Protein AF-A0A7S2PPX4-F1 (afdb_monomer_lite)

Radius of gyration: 19.23 Å; chains: 1; bounding box: 50×45×48 Å

Foldseek 3Di:
DVCVVVCCLAAADDDPPDPDRDHDVPGYHDPDPVSCVVPVVSCVVPPCPVVVVVCCVVQPLLDDDDDPVCCVPPVQVRVQVVCVSVVHHGDDPPDDDDDDDPDPDDPPCPVVPPD

Structure (mmCIF, N/CA/C/O backbone):
data_AF-A0A7S2PPX4-F1
#
_entry.id   AF-A0A7S2PPX4-F1
#
loop_
_atom_site.group_PDB
_atom_site.id
_atom_site.type_symbol
_atom_site.label_atom_id
_atom_site.label_alt_id
_atom_site.label_comp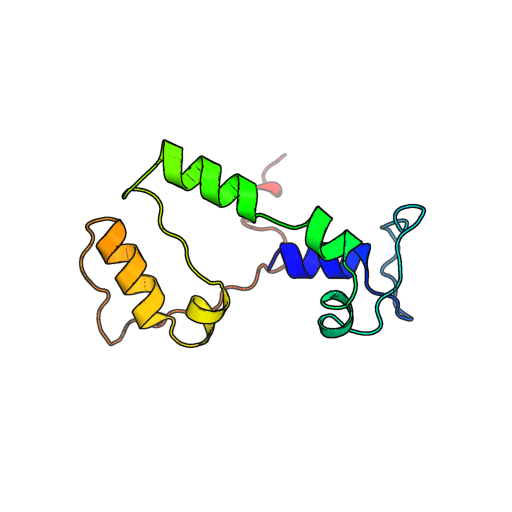_id
_atom_site.label_asym_id
_atom_site.label_entity_id
_atom_site.label_seq_id
_atom_site.pdbx_PDB_ins_code
_atom_site.Cartn_x
_atom_site.Cartn_y
_atom_site.Cartn_z
_atom_site.occupancy
_atom_site.B_iso_or_equiv
_atom_site.auth_seq_id
_atom_site.auth_comp_id
_atom_site.auth_asym_id
_atom_site.auth_atom_id
_atom_site.pdbx_PDB_model_num
ATOM 1 N N . SER A 1 1 ? 0.037 -12.037 -3.656 1.00 52.62 1 SER A N 1
ATOM 2 C CA . SER A 1 1 ? -0.647 -10.838 -4.178 1.00 52.62 1 SER A CA 1
ATOM 3 C C . SER A 1 1 ? -0.945 -11.047 -5.661 1.00 52.62 1 SER A C 1
ATOM 5 O O . SER A 1 1 ? -0.495 -12.040 -6.224 1.00 52.62 1 SER A O 1
ATOM 7 N N . ARG A 1 2 ? -1.741 -10.180 -6.309 1.00 54.22 2 ARG A N 1
ATOM 8 C CA . ARG A 1 2 ? -1.972 -10.281 -7.768 1.00 54.22 2 ARG A CA 1
ATOM 9 C C . ARG A 1 2 ? -0.686 -10.056 -8.567 1.00 54.22 2 ARG A C 1
ATOM 11 O O . ARG A 1 2 ? -0.525 -10.706 -9.589 1.00 54.22 2 ARG A O 1
ATOM 18 N N . PHE A 1 3 ? 0.218 -9.220 -8.053 1.00 58.22 3 PHE A N 1
ATOM 19 C CA . PHE A 1 3 ? 1.555 -9.030 -8.608 1.00 58.22 3 PHE A CA 1
ATOM 20 C C . PHE A 1 3 ? 2.361 -10.326 -8.573 1.00 58.22 3 PHE A C 1
ATOM 22 O O . PHE A 1 3 ? 2.767 -10.774 -9.627 1.00 58.22 3 PHE A O 1
ATOM 29 N N . GLU A 1 4 ? 2.484 -10.999 -7.420 1.00 59.25 4 GLU A N 1
ATOM 30 C CA . GLU A 1 4 ? 3.162 -12.310 -7.349 1.00 59.25 4 GLU A CA 1
ATOM 31 C C . GLU A 1 4 ? 2.565 -13.310 -8.345 1.00 59.25 4 GLU A C 1
ATOM 33 O O . GLU A 1 4 ? 3.296 -14.043 -8.995 1.00 59.25 4 GLU A O 1
ATOM 38 N N . LYS A 1 5 ? 1.235 -13.326 -8.504 1.00 61.00 5 LYS A N 1
ATOM 39 C CA . LYS A 1 5 ? 0.569 -14.229 -9.446 1.00 61.00 5 LYS A CA 1
ATOM 40 C C . LYS A 1 5 ? 0.890 -13.896 -10.908 1.00 61.00 5 LYS A C 1
ATOM 42 O O . LYS A 1 5 ? 1.252 -14.808 -11.639 1.00 61.00 5 LYS A O 1
ATOM 47 N N . ALA A 1 6 ? 0.747 -12.636 -11.320 1.00 60.38 6 ALA A N 1
ATOM 48 C CA . ALA A 1 6 ? 1.085 -12.193 -12.675 1.00 60.38 6 ALA A CA 1
ATOM 49 C C . ALA A 1 6 ? 2.579 -12.398 -12.955 1.00 60.38 6 ALA A C 1
ATOM 51 O O . ALA A 1 6 ? 2.957 -12.948 -13.977 1.00 60.38 6 ALA A O 1
ATOM 52 N N . PHE A 1 7 ? 3.417 -12.084 -11.973 1.00 63.50 7 PHE A N 1
ATOM 53 C CA . PHE A 1 7 ? 4.847 -12.317 -12.008 1.00 63.50 7 PHE A CA 1
ATOM 54 C C . PHE A 1 7 ? 5.187 -13.801 -12.214 1.00 63.50 7 PHE A C 1
ATOM 56 O O . PHE A 1 7 ? 5.957 -14.134 -13.106 1.00 63.50 7 PHE A O 1
ATOM 63 N N . PHE A 1 8 ? 4.586 -14.719 -11.449 1.00 61.69 8 PHE A N 1
ATOM 64 C CA . PHE A 1 8 ? 4.794 -16.153 -11.664 1.00 61.69 8 PHE A CA 1
ATOM 65 C C . PHE A 1 8 ? 4.269 -16.618 -13.030 1.00 61.69 8 PHE A C 1
ATOM 67 O O . PHE A 1 8 ? 4.884 -17.486 -13.643 1.00 61.69 8 PHE A O 1
ATOM 74 N N . GLN A 1 9 ? 3.171 -16.038 -13.524 1.00 61.62 9 GLN A N 1
ATOM 75 C CA . GLN A 1 9 ? 2.637 -16.338 -14.857 1.00 61.62 9 GLN A CA 1
ATOM 76 C C . GLN A 1 9 ? 3.572 -15.876 -15.985 1.00 61.62 9 GLN A C 1
ATOM 78 O O . GLN A 1 9 ? 3.697 -16.582 -16.983 1.00 61.62 9 GLN A O 1
ATOM 83 N N . ASP A 1 10 ? 4.250 -14.743 -15.811 1.00 60.78 10 ASP A N 1
ATOM 84 C CA . ASP A 1 10 ? 5.096 -14.138 -16.842 1.00 60.78 10 ASP A CA 1
ATOM 85 C C . ASP A 1 10 ? 6.572 -14.586 -16.763 1.00 60.78 10 ASP A C 1
ATOM 87 O O . ASP A 1 10 ? 7.275 -14.541 -17.776 1.00 60.78 10 ASP A O 1
ATOM 91 N N . HIS A 1 11 ? 7.050 -15.045 -15.593 1.00 60.59 11 HIS A N 1
ATOM 92 C CA . HIS A 1 11 ? 8.488 -15.220 -15.315 1.00 60.59 11 HIS A CA 1
ATOM 93 C C . HIS A 1 11 ? 8.913 -16.572 -14.709 1.00 60.59 11 HIS A C 1
ATOM 95 O O . HIS A 1 11 ? 10.118 -16.836 -14.609 1.00 60.59 11 HIS A O 1
ATOM 101 N N . GLN A 1 12 ? 7.982 -17.448 -14.301 1.00 57.88 12 GLN A N 1
ATOM 102 C CA . GLN A 1 12 ? 8.336 -18.758 -13.739 1.00 57.88 12 GLN A CA 1
ATOM 103 C C . GLN A 1 12 ? 8.513 -19.817 -14.832 1.00 57.88 12 GLN A C 1
ATOM 105 O O . GLN A 1 12 ? 7.697 -19.943 -15.741 1.00 57.88 12 GLN A O 1
ATOM 110 N N . CYS A 1 13 ? 9.561 -20.634 -14.707 1.00 56.22 13 CYS A N 1
ATOM 111 C CA . CYS A 1 13 ? 9.810 -21.765 -15.596 1.00 56.22 13 CYS A CA 1
ATOM 112 C C . CYS A 1 13 ? 9.864 -23.061 -14.772 1.00 56.22 13 CYS A C 1
ATOM 114 O O . CYS A 1 13 ? 10.693 -23.184 -13.871 1.00 56.22 13 CYS A O 1
ATOM 116 N N . GLY A 1 14 ? 8.967 -24.018 -15.052 1.00 52.31 14 GLY A N 1
ATOM 117 C CA . GLY A 1 14 ? 8.906 -25.305 -14.349 1.00 52.31 14 GLY A CA 1
ATOM 118 C C . GLY A 1 14 ? 8.051 -26.369 -15.065 1.00 52.31 14 GLY A C 1
ATOM 119 O O . GLY A 1 14 ? 7.165 -26.014 -15.845 1.00 52.31 14 GLY A O 1
ATOM 120 N N . PRO A 1 15 ? 8.305 -27.673 -14.824 1.00 43.69 15 PRO A N 1
ATOM 121 C CA . PRO A 1 15 ? 7.566 -28.777 -15.430 1.00 43.69 15 PRO A CA 1
ATOM 122 C C . PRO A 1 15 ? 6.204 -28.916 -14.741 1.00 43.69 15 PRO A C 1
ATOM 124 O O . PRO A 1 15 ? 6.063 -29.544 -13.696 1.00 43.69 15 PRO A O 1
ATOM 127 N N . GLY A 1 16 ? 5.213 -28.244 -15.306 1.00 48.94 16 GLY A N 1
ATOM 128 C CA . GLY A 1 16 ? 3.852 -28.170 -14.775 1.00 48.94 16 GLY A CA 1
ATOM 129 C C . GLY A 1 16 ? 3.092 -26.957 -15.297 1.00 48.94 16 GLY A C 1
ATOM 130 O O . GLY A 1 16 ? 2.164 -26.503 -14.633 1.00 48.94 16 GLY A O 1
ATOM 131 N N . GLU A 1 17 ? 3.515 -26.405 -16.446 1.00 50.19 17 GLU A N 1
ATOM 132 C CA . GLU A 1 17 ? 2.843 -25.296 -17.120 1.00 50.19 17 GLU A CA 1
ATOM 133 C C . GLU A 1 17 ? 1.365 -25.663 -17.281 1.00 50.19 17 GLU A C 1
ATOM 135 O O . GLU A 1 17 ? 0.996 -26.556 -18.047 1.00 50.19 17 GLU A O 1
ATOM 140 N N . ALA A 1 18 ? 0.513 -24.990 -16.505 1.00 44.69 18 ALA A N 1
ATOM 141 C CA . ALA A 1 18 ? -0.912 -25.006 -16.742 1.00 44.69 18 ALA A CA 1
ATOM 142 C C . ALA A 1 18 ? -1.121 -24.504 -18.173 1.00 44.69 18 ALA A C 1
ATOM 144 O O . ALA A 1 18 ? -0.843 -23.350 -18.498 1.00 44.69 18 ALA A O 1
ATOM 145 N N . VAL A 1 19 ? -1.558 -25.431 -19.018 1.00 43.41 19 VAL A N 1
ATOM 146 C CA . VAL A 1 19 ? -2.007 -25.241 -20.391 1.00 43.41 19 VAL A CA 1
ATOM 147 C C . VAL A 1 19 ? -2.831 -23.950 -20.476 1.00 43.41 19 VAL A C 1
ATOM 149 O O . VAL A 1 19 ? -3.944 -23.903 -19.958 1.00 43.41 19 VAL A O 1
ATOM 152 N N . GLY A 1 20 ? -2.296 -22.892 -21.095 1.00 44.62 20 GLY A N 1
ATOM 153 C CA . GLY A 1 20 ? -3.133 -21.754 -21.493 1.00 44.62 20 GLY A CA 1
ATOM 154 C C . GLY A 1 20 ? -2.494 -20.372 -21.598 1.00 44.62 20 GLY A C 1
ATOM 155 O O . GLY A 1 20 ? -3.032 -19.550 -22.332 1.00 44.62 20 GLY A O 1
ATOM 156 N N . THR A 1 21 ? -1.372 -20.074 -20.942 1.00 46.25 21 THR A N 1
ATOM 157 C CA . THR A 1 21 ? -0.729 -18.755 -21.094 1.00 46.25 21 THR A CA 1
ATOM 158 C C . THR A 1 21 ? 0.556 -18.901 -21.886 1.00 46.25 21 THR A C 1
ATOM 160 O O . THR A 1 21 ? 1.608 -19.230 -21.348 1.00 46.25 21 THR A O 1
ATOM 163 N N . SER A 1 22 ? 0.452 -18.692 -23.198 1.00 48.38 22 SER A N 1
ATOM 164 C CA . SER A 1 22 ? 1.598 -18.529 -24.087 1.00 48.38 22 SER A CA 1
ATOM 165 C C . SER A 1 22 ? 2.576 -17.526 -23.475 1.00 48.38 22 SER A C 1
ATOM 167 O O . SER A 1 22 ? 2.198 -16.370 -23.275 1.00 48.38 22 SER A O 1
ATOM 169 N N . LYS A 1 23 ? 3.808 -17.969 -23.183 1.00 52.47 23 LYS A N 1
ATOM 170 C CA . LYS A 1 23 ? 4.896 -17.092 -22.733 1.00 52.47 23 LYS A CA 1
ATOM 171 C C . LYS A 1 23 ? 4.928 -15.831 -23.602 1.00 52.47 23 LYS A C 1
ATOM 173 O O . LYS A 1 23 ? 4.900 -15.965 -24.833 1.00 52.47 23 LYS A O 1
ATOM 178 N N . PRO A 1 24 ? 5.010 -14.625 -23.016 1.00 52.62 24 PRO A N 1
ATOM 179 C CA . PRO A 1 24 ? 5.274 -13.439 -23.810 1.00 52.62 24 PRO A CA 1
ATOM 180 C C . PRO A 1 24 ? 6.569 -13.666 -24.602 1.00 52.62 24 PRO A C 1
ATOM 182 O O . PRO A 1 24 ? 7.584 -14.097 -24.047 1.00 52.62 24 PRO A O 1
ATOM 185 N N . LYS A 1 25 ? 6.528 -13.445 -25.924 1.00 48.78 25 LYS A N 1
ATOM 186 C CA . LYS A 1 25 ? 7.705 -13.593 -26.793 1.00 48.78 25 LYS A CA 1
ATOM 187 C C . LYS A 1 25 ? 8.830 -12.702 -26.246 1.00 48.78 25 LYS A C 1
ATOM 189 O O . LYS A 1 25 ? 8.674 -11.487 -26.227 1.00 48.78 25 LYS A O 1
ATOM 194 N N . GLY A 1 26 ? 9.931 -13.311 -25.794 1.00 56.66 26 GLY A N 1
ATOM 195 C CA . GLY A 1 26 ? 11.086 -12.613 -25.209 1.00 56.66 26 GLY A CA 1
ATOM 196 C C . GLY A 1 26 ? 11.188 -12.631 -23.675 1.00 56.66 26 GLY A C 1
ATOM 197 O O . GLY A 1 26 ? 12.117 -12.036 -23.138 1.00 56.66 26 GLY A O 1
ATOM 198 N N . GLY A 1 27 ? 10.282 -13.304 -22.955 1.00 57.62 27 GLY A N 1
ATOM 199 C CA . GLY A 1 27 ? 10.361 -13.413 -21.491 1.00 57.62 27 GLY A CA 1
ATOM 200 C C . GLY A 1 27 ? 11.588 -14.201 -21.007 1.00 57.62 27 GLY A C 1
ATOM 201 O O . GLY A 1 27 ? 11.832 -15.321 -21.464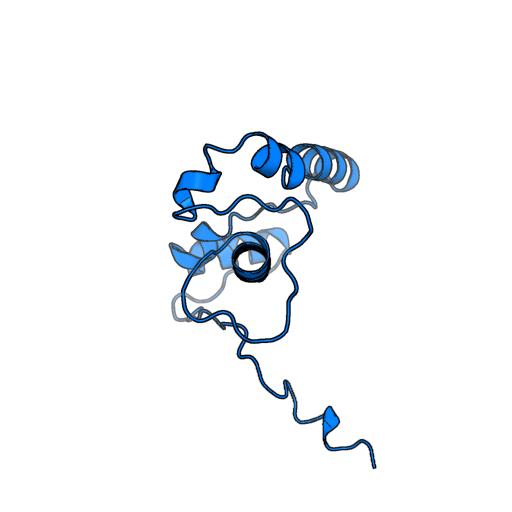 1.00 57.62 27 GLY A O 1
ATOM 202 N N . ARG A 1 28 ? 12.353 -13.630 -20.065 1.00 63.44 28 ARG A N 1
ATOM 203 C CA . ARG A 1 28 ? 13.468 -14.309 -19.387 1.00 63.44 28 ARG A CA 1
ATOM 204 C C . ARG A 1 28 ? 12.933 -15.201 -18.269 1.00 63.44 28 ARG A C 1
ATOM 206 O O . ARG A 1 28 ? 12.091 -14.787 -17.476 1.00 63.44 28 ARG A O 1
ATOM 213 N N . CYS A 1 29 ? 13.431 -16.433 -18.212 1.00 64.69 29 CYS A N 1
ATOM 214 C CA . CYS A 1 29 ? 13.166 -17.345 -17.103 1.00 64.69 29 CYS A CA 1
ATOM 215 C C . CYS A 1 29 ? 14.029 -16.963 -15.898 1.00 64.69 29 CYS A C 1
ATOM 217 O O . CYS A 1 29 ? 15.255 -16.935 -16.017 1.00 64.69 29 CYS A O 1
ATOM 219 N N . HIS A 1 30 ? 13.415 -16.789 -14.728 1.00 64.88 30 HIS A N 1
ATOM 220 C CA . HIS A 1 30 ? 14.143 -16.585 -13.474 1.00 64.88 30 HIS A CA 1
ATOM 221 C C . HIS A 1 30 ? 14.062 -17.837 -12.594 1.00 64.88 30 HIS A C 1
ATOM 223 O O . HIS A 1 30 ? 13.028 -18.503 -12.521 1.00 64.88 30 HIS A O 1
ATOM 229 N N . ARG A 1 31 ? 15.173 -18.191 -11.931 1.00 58.38 31 ARG A N 1
ATOM 230 C CA . ARG A 1 31 ? 15.263 -19.406 -11.092 1.00 58.38 31 ARG A CA 1
ATOM 231 C C . ARG A 1 31 ? 14.571 -19.239 -9.737 1.00 58.38 31 ARG A C 1
ATOM 233 O O . ARG A 1 31 ? 14.239 -20.230 -9.094 1.00 58.38 31 ARG A O 1
ATOM 240 N N . SER A 1 32 ? 14.362 -18.000 -9.298 1.00 59.94 32 SER A N 1
ATOM 241 C CA . SER A 1 32 ? 13.635 -17.643 -8.077 1.00 59.94 32 SER A CA 1
ATOM 242 C C . SER A 1 32 ? 13.128 -16.196 -8.148 1.00 59.94 32 SER A C 1
ATOM 244 O O . SER A 1 32 ? 13.646 -15.399 -8.930 1.00 59.94 32 SER A O 1
ATOM 246 N N . ILE A 1 33 ? 12.163 -15.823 -7.293 1.00 62.16 33 ILE A N 1
ATOM 247 C CA . ILE A 1 33 ? 11.764 -14.409 -7.115 1.00 62.16 33 ILE A CA 1
ATOM 248 C C . ILE A 1 33 ? 12.972 -13.547 -6.723 1.00 62.16 33 ILE A C 1
ATOM 250 O O . ILE A 1 33 ? 13.104 -12.430 -7.201 1.00 62.16 33 ILE A O 1
ATOM 254 N N . ALA A 1 34 ? 13.872 -14.059 -5.880 1.00 66.25 34 ALA A N 1
ATOM 255 C CA . ALA A 1 34 ? 15.046 -13.299 -5.456 1.00 66.25 34 ALA A CA 1
ATOM 256 C C . ALA A 1 34 ? 15.960 -12.946 -6.642 1.00 66.25 34 ALA A C 1
ATOM 258 O O . ALA A 1 34 ? 16.414 -11.814 -6.729 1.00 66.25 34 ALA A O 1
ATOM 259 N N . SER A 1 35 ? 16.138 -13.868 -7.600 1.00 66.94 35 SER A N 1
ATOM 260 C CA . SER A 1 35 ? 16.960 -13.632 -8.802 1.00 66.94 35 SER A CA 1
ATOM 261 C C . SER A 1 35 ? 16.402 -12.577 -9.763 1.00 66.94 35 SER A C 1
ATOM 263 O O . SER A 1 35 ? 17.039 -12.257 -10.759 1.00 66.94 35 SER A O 1
ATOM 265 N N . VAL A 1 36 ? 15.201 -12.057 -9.500 1.00 67.44 36 VAL A N 1
ATOM 266 C CA . VAL A 1 36 ? 14.641 -10.930 -10.249 1.00 67.44 36 VAL A CA 1
ATOM 267 C C . VAL A 1 36 ? 15.137 -9.584 -9.754 1.00 67.44 36 VAL A C 1
ATOM 269 O O . VAL A 1 36 ? 15.174 -8.637 -10.532 1.00 67.44 36 VAL A O 1
ATOM 272 N N . LEU A 1 37 ? 15.584 -9.496 -8.502 1.00 72.00 37 LEU A N 1
ATOM 273 C CA . LEU A 1 37 ? 16.229 -8.279 -8.011 1.00 72.00 37 LEU A CA 1
ATOM 274 C C . LEU A 1 37 ? 17.546 -7.993 -8.751 1.00 72.00 37 LEU A C 1
ATOM 276 O O . LEU A 1 37 ? 18.010 -6.859 -8.747 1.00 72.00 37 LEU A O 1
ATOM 280 N N . ASP A 1 38 ? 18.100 -9.002 -9.425 1.00 76.75 38 ASP A N 1
ATOM 281 C CA . ASP A 1 38 ? 19.290 -8.887 -10.265 1.00 76.75 38 ASP A CA 1
ATOM 282 C C . ASP A 1 38 ? 18.963 -8.535 -11.735 1.00 76.75 38 ASP A C 1
ATOM 284 O O . ASP A 1 38 ? 19.885 -8.371 -12.533 1.00 76.75 38 ASP A O 1
ATOM 288 N N . ASP A 1 39 ? 17.680 -8.424 -12.125 1.00 75.31 39 ASP A N 1
ATOM 289 C CA . ASP A 1 39 ? 17.270 -8.031 -13.482 1.00 75.31 39 ASP A CA 1
ATOM 290 C C . ASP A 1 39 ? 16.864 -6.544 -13.542 1.00 75.31 39 ASP A C 1
ATOM 292 O O . ASP A 1 39 ? 15.742 -6.185 -13.159 1.00 75.31 39 ASP A O 1
ATOM 296 N N . PRO A 1 40 ? 17.741 -5.661 -14.053 1.00 78.81 40 PRO A N 1
ATOM 297 C CA . PRO A 1 40 ? 17.469 -4.229 -14.087 1.00 78.81 40 PRO A CA 1
ATOM 298 C C . PRO A 1 40 ? 16.309 -3.854 -15.019 1.00 78.81 40 PRO A C 1
ATOM 300 O O . PRO A 1 40 ? 15.615 -2.884 -14.735 1.00 78.81 40 PRO A O 1
ATOM 303 N N . GLU A 1 41 ? 16.049 -4.609 -16.095 1.00 79.12 41 GLU A N 1
ATOM 304 C CA . GLU A 1 41 ? 14.927 -4.313 -17.004 1.00 79.12 41 GLU A CA 1
ATOM 305 C C . GLU A 1 41 ? 13.585 -4.588 -16.336 1.00 79.12 41 GLU A C 1
ATOM 307 O O . GLU A 1 41 ? 12.607 -3.872 -16.553 1.00 79.12 41 GLU A O 1
ATOM 312 N N . LEU A 1 42 ? 13.529 -5.628 -15.507 1.00 73.44 42 LEU A N 1
ATOM 313 C CA . LEU A 1 42 ? 12.323 -5.946 -14.763 1.00 73.44 42 LEU A CA 1
ATOM 314 C C . LEU A 1 42 ? 12.078 -4.911 -13.660 1.00 73.44 42 LEU A C 1
ATOM 316 O O .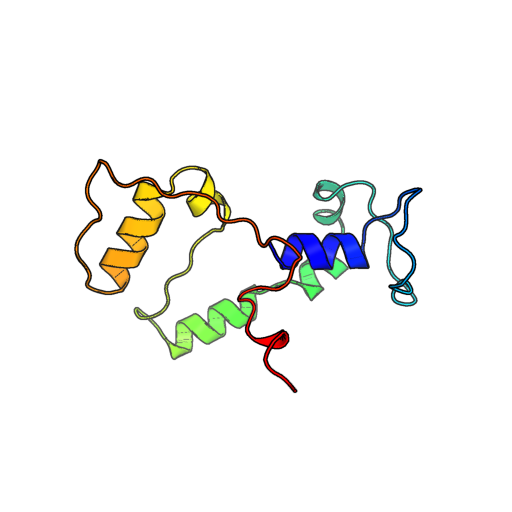 LEU A 1 42 ? 10.952 -4.436 -13.511 1.00 73.44 42 LEU A O 1
ATOM 320 N N . LEU A 1 43 ? 13.122 -4.514 -12.930 1.00 74.62 43 LEU A N 1
ATOM 321 C CA . LEU A 1 43 ? 13.016 -3.451 -11.930 1.00 74.62 43 LEU A CA 1
ATOM 322 C C . LEU A 1 43 ? 12.565 -2.122 -12.542 1.00 74.62 43 LEU A C 1
ATOM 324 O O . LEU A 1 43 ? 11.721 -1.454 -11.951 1.00 74.62 43 LEU A O 1
ATOM 328 N N . ASP A 1 44 ? 13.071 -1.767 -13.724 1.00 78.75 44 ASP A N 1
ATOM 329 C CA . ASP A 1 44 ? 12.644 -0.565 -14.443 1.00 78.75 44 ASP A CA 1
ATOM 330 C C . ASP A 1 44 ? 11.174 -0.667 -14.875 1.00 78.75 44 ASP A C 1
ATOM 332 O O . ASP A 1 44 ? 10.364 0.213 -14.585 1.00 78.75 44 ASP A O 1
ATOM 336 N N . ARG A 1 45 ? 10.779 -1.808 -15.458 1.00 75.06 45 ARG A N 1
ATOM 337 C CA . ARG A 1 45 ? 9.410 -2.049 -15.939 1.00 75.06 45 ARG A CA 1
ATOM 338 C C . ARG A 1 45 ? 8.345 -1.978 -14.846 1.00 75.06 45 ARG A C 1
ATOM 340 O O . ARG A 1 45 ? 7.222 -1.561 -15.124 1.00 75.06 45 ARG A O 1
ATOM 347 N N . TYR A 1 46 ? 8.656 -2.455 -13.645 1.00 75.50 46 TYR A N 1
ATOM 348 C CA . TYR A 1 46 ? 7.719 -2.480 -12.518 1.00 75.50 46 TYR A CA 1
ATOM 349 C C . TYR A 1 46 ? 8.037 -1.416 -11.461 1.00 75.50 46 TYR A C 1
ATOM 351 O O . TYR A 1 46 ? 7.486 -1.456 -10.357 1.00 75.50 46 TYR A O 1
ATOM 359 N N . SER A 1 47 ? 8.906 -0.459 -11.791 1.00 82.56 47 SER A N 1
ATOM 360 C CA . SER A 1 47 ? 9.169 0.698 -10.948 1.00 82.56 47 SER A CA 1
ATOM 361 C C . SER A 1 47 ? 7.902 1.535 -10.819 1.00 82.56 47 SER A C 1
ATOM 363 O O . SER A 1 47 ? 7.361 2.028 -11.802 1.00 82.56 47 SER A O 1
ATOM 365 N N . VAL A 1 48 ? 7.446 1.730 -9.584 1.00 85.56 48 VAL A N 1
ATOM 366 C CA . VAL A 1 48 ? 6.316 2.619 -9.262 1.00 85.56 48 VAL A CA 1
ATOM 367 C C . VAL A 1 48 ? 6.790 3.959 -8.698 1.00 85.56 48 VAL A C 1
ATOM 369 O O . VAL A 1 48 ? 5.989 4.747 -8.208 1.00 85.56 48 VAL A O 1
ATOM 372 N N . ALA A 1 49 ? 8.101 4.228 -8.709 1.00 87.88 49 ALA A N 1
ATOM 373 C CA . ALA A 1 49 ? 8.674 5.392 -8.035 1.00 87.88 49 ALA A CA 1
ATOM 374 C C . ALA A 1 49 ? 8.138 6.712 -8.607 1.00 87.88 49 ALA A C 1
ATOM 376 O O . ALA A 1 49 ? 7.721 7.585 -7.848 1.00 87.88 49 ALA A O 1
ATOM 377 N N . GLN A 1 50 ? 8.104 6.844 -9.936 1.00 90.12 50 GLN A N 1
ATOM 378 C CA . GLN A 1 50 ? 7.587 8.049 -10.592 1.00 90.12 50 GLN A CA 1
ATOM 379 C C . GLN A 1 50 ? 6.084 8.226 -10.350 1.00 90.12 50 GLN A C 1
ATOM 381 O O . GLN A 1 50 ? 5.643 9.337 -10.055 1.00 90.12 50 GLN A O 1
ATOM 386 N N . ASP A 1 51 ? 5.317 7.134 -10.378 1.00 91.00 51 ASP A N 1
ATOM 387 C CA . ASP A 1 51 ? 3.884 7.159 -10.077 1.00 91.00 51 ASP A CA 1
ATOM 388 C C . ASP A 1 51 ? 3.623 7.594 -8.631 1.00 91.00 51 ASP A C 1
ATOM 390 O O . ASP A 1 51 ? 2.761 8.434 -8.382 1.00 91.00 51 ASP A O 1
ATOM 394 N N . LEU A 1 52 ? 4.402 7.090 -7.667 1.00 93.12 52 LEU A N 1
ATOM 395 C CA . LEU A 1 52 ? 4.302 7.497 -6.264 1.00 93.12 52 LEU A CA 1
ATOM 396 C C . LEU A 1 52 ? 4.648 8.977 -6.070 1.00 93.12 52 LEU A C 1
ATOM 398 O O . LEU A 1 52 ? 3.970 9.657 -5.300 1.00 93.12 52 LEU A O 1
ATOM 402 N N . VAL A 1 53 ? 5.652 9.498 -6.784 1.00 95.69 53 VAL A N 1
ATOM 403 C CA . VAL A 1 53 ? 5.976 10.934 -6.773 1.00 95.69 53 VAL A CA 1
ATOM 404 C C . VAL A 1 53 ? 4.804 11.753 -7.317 1.00 95.69 53 VAL A C 1
ATOM 406 O O . VAL A 1 53 ? 4.380 12.712 -6.670 1.00 95.69 53 VAL A O 1
ATOM 409 N N . ALA A 1 54 ? 4.234 11.359 -8.458 1.00 96.56 54 ALA A N 1
ATOM 410 C CA . ALA A 1 54 ? 3.081 12.038 -9.044 1.00 96.56 54 ALA A CA 1
ATOM 411 C C . ALA A 1 54 ? 1.859 11.997 -8.109 1.00 96.56 54 ALA A C 1
ATOM 413 O O . ALA A 1 54 ? 1.215 13.019 -7.866 1.00 96.56 54 ALA A O 1
ATOM 414 N N . MET A 1 55 ? 1.568 10.840 -7.510 1.00 96.88 55 MET A N 1
ATOM 415 C CA . MET A 1 55 ? 0.502 10.698 -6.518 1.00 96.88 55 MET A CA 1
ATOM 416 C C . MET A 1 55 ? 0.757 11.567 -5.285 1.00 96.88 55 MET A C 1
ATOM 418 O O . MET A 1 55 ? -0.171 12.207 -4.796 1.00 96.88 55 MET A O 1
ATOM 422 N N . SER A 1 56 ? 1.995 11.636 -4.794 1.00 96.88 56 SER A N 1
ATOM 423 C CA . SER A 1 56 ? 2.344 12.474 -3.645 1.00 96.88 56 SER A CA 1
ATOM 424 C C . SER A 1 56 ? 2.112 13.955 -3.935 1.00 96.88 56 SER A C 1
ATOM 426 O O . SER A 1 56 ? 1.648 14.671 -3.053 1.00 96.88 56 SER A O 1
ATOM 428 N N . GLN A 1 57 ? 2.391 14.417 -5.156 1.00 97.44 57 GLN A N 1
ATOM 429 C CA . GLN A 1 57 ? 2.128 15.800 -5.565 1.00 97.44 57 GLN A CA 1
ATOM 430 C C . GLN A 1 57 ? 0.625 16.101 -5.673 1.00 97.44 57 GLN A C 1
ATOM 432 O O . GLN A 1 57 ? 0.189 17.187 -5.303 1.00 97.44 57 GLN A O 1
ATOM 437 N N . LEU A 1 58 ? -0.177 15.144 -6.155 1.00 97.81 58 LEU A N 1
ATOM 438 C CA . LEU A 1 58 ? -1.625 15.315 -6.342 1.00 97.81 58 LEU A CA 1
ATOM 439 C C . LEU A 1 58 ? -2.428 15.200 -5.038 1.00 97.81 58 LEU A C 1
ATOM 441 O O . LEU A 1 58 ? -3.404 15.926 -4.822 1.00 97.81 58 LEU A O 1
ATOM 445 N N . PHE A 1 59 ? -2.061 14.248 -4.183 1.00 96.94 59 PHE A N 1
ATOM 446 C CA . PHE A 1 59 ? -2.840 13.895 -2.999 1.00 96.94 59 PHE A CA 1
ATOM 447 C C . PHE A 1 59 ? -2.251 14.457 -1.705 1.00 96.94 59 PHE A C 1
ATOM 449 O O . PHE A 1 59 ? -3.021 14.681 -0.768 1.00 96.94 59 PHE A O 1
ATOM 456 N N . GLY A 1 60 ? -0.944 14.744 -1.661 1.00 95.62 60 GLY A N 1
ATOM 457 C CA . GLY A 1 60 ? -0.263 15.269 -0.477 1.00 95.62 60 GLY A CA 1
ATOM 458 C C . GLY A 1 60 ? -0.496 14.375 0.739 1.00 95.62 60 GLY A C 1
ATOM 459 O O . GLY A 1 60 ? -0.366 13.156 0.655 1.00 95.62 60 GLY A O 1
ATOM 460 N N . GLU A 1 61 ? -0.936 14.980 1.840 1.00 95.19 61 GLU A N 1
ATOM 461 C CA . GLU A 1 61 ? -1.269 14.290 3.096 1.00 95.19 61 GLU A CA 1
ATOM 462 C C . GLU A 1 61 ? -2.410 13.273 2.967 1.00 95.19 61 GLU A C 1
ATOM 464 O O . GLU A 1 61 ? -2.579 12.430 3.836 1.00 95.19 61 GLU A O 1
ATOM 469 N N . ARG A 1 62 ? -3.194 13.300 1.880 1.00 95.31 62 ARG A N 1
ATOM 470 C CA . ARG A 1 62 ? -4.252 12.304 1.644 1.00 95.31 62 ARG A CA 1
ATOM 471 C C . ARG A 1 62 ? -3.708 10.986 1.091 1.00 95.31 62 ARG A C 1
ATOM 473 O O . ARG A 1 62 ? -4.458 10.012 1.020 1.00 95.31 62 ARG A O 1
ATOM 480 N N . LEU A 1 63 ? -2.435 10.937 0.691 1.00 96.31 63 LEU A N 1
ATOM 481 C CA . LEU A 1 63 ? -1.782 9.717 0.228 1.00 96.31 63 LEU A CA 1
ATOM 482 C C . LEU A 1 63 ? -1.256 8.901 1.411 1.00 96.31 63 LEU A C 1
ATOM 484 O O . LEU A 1 63 ? -0.394 9.360 2.151 1.00 96.31 63 LEU A O 1
ATOM 488 N N . PHE A 1 64 ? -1.704 7.651 1.519 1.00 95.06 64 PHE A N 1
ATOM 489 C CA . PHE A 1 64 ? -1.147 6.674 2.451 1.00 95.06 64 PHE A CA 1
ATOM 490 C C . PHE A 1 64 ? -0.425 5.570 1.684 1.00 95.06 64 PHE A C 1
ATOM 492 O O . PHE A 1 64 ? -1.032 4.874 0.866 1.00 95.06 64 PHE A O 1
ATOM 499 N N . VAL A 1 65 ? 0.870 5.395 1.948 1.00 93.38 65 VAL A N 1
ATOM 500 C CA . VAL A 1 65 ? 1.679 4.336 1.336 1.00 93.38 65 VAL A CA 1
ATOM 501 C C . VAL A 1 65 ? 1.925 3.244 2.367 1.00 93.38 65 VAL A C 1
ATOM 503 O O . VAL A 1 65 ? 2.549 3.475 3.399 1.00 93.38 65 VAL A O 1
ATOM 506 N N . LEU A 1 66 ? 1.463 2.031 2.066 1.00 91.94 66 LEU A N 1
ATOM 507 C CA . LEU A 1 66 ? 1.593 0.878 2.949 1.00 91.94 66 LEU A CA 1
ATOM 508 C C . LEU A 1 66 ? 2.420 -0.220 2.290 1.00 91.94 66 LEU A C 1
ATOM 510 O O . LEU A 1 66 ? 2.086 -0.711 1.211 1.00 91.94 66 LEU A O 1
ATOM 514 N N . HIS A 1 67 ? 3.467 -0.668 2.980 1.00 88.31 67 HIS A N 1
ATOM 515 C CA . HIS A 1 67 ? 4.243 -1.812 2.527 1.00 88.31 67 HIS A CA 1
ATOM 516 C C . HIS A 1 67 ? 3.478 -3.118 2.783 1.00 88.31 67 HIS A C 1
ATOM 518 O O . HIS A 1 67 ? 3.046 -3.389 3.905 1.00 88.31 67 HIS A O 1
ATOM 524 N N . GLN A 1 68 ? 3.351 -3.975 1.765 1.00 83.25 68 GLN A N 1
ATOM 525 C CA . GLN A 1 68 ? 2.563 -5.211 1.865 1.00 83.25 68 GLN A CA 1
ATOM 526 C C . GLN A 1 68 ? 3.072 -6.155 2.973 1.00 83.25 68 GLN A C 1
ATOM 528 O O . GLN A 1 68 ? 2.279 -6.848 3.607 1.00 83.25 68 GLN A O 1
ATOM 533 N N . GLU A 1 69 ? 4.382 -6.178 3.236 1.00 85.25 69 GLU A N 1
ATOM 534 C CA . GLU A 1 69 ? 4.959 -6.977 4.331 1.00 85.25 69 GLU A CA 1
ATOM 535 C C . GLU A 1 69 ? 4.474 -6.514 5.713 1.00 85.25 69 GLU A C 1
ATOM 537 O O . GLU A 1 69 ? 4.321 -7.336 6.614 1.00 85.25 69 GLU A O 1
ATOM 542 N N . HIS A 1 70 ? 4.153 -5.227 5.876 1.00 88.75 70 HIS A N 1
ATOM 543 C CA . HIS A 1 70 ? 3.666 -4.689 7.144 1.00 88.75 70 HIS A CA 1
ATOM 544 C C . HIS A 1 70 ? 2.296 -5.286 7.504 1.00 88.75 70 HIS A C 1
ATOM 546 O O . HIS A 1 70 ? 2.089 -5.717 8.635 1.00 88.75 70 HIS A O 1
ATOM 552 N N . LEU A 1 71 ? 1.409 -5.457 6.515 1.00 87.94 71 LEU A N 1
ATOM 553 C CA . LEU A 1 71 ? 0.130 -6.159 6.696 1.00 87.94 71 LEU A CA 1
ATOM 554 C C . LEU A 1 71 ? 0.303 -7.611 7.162 1.00 87.94 71 LEU A C 1
ATOM 556 O O . LEU A 1 71 ? -0.608 -8.169 7.767 1.00 87.94 71 LEU A O 1
ATOM 560 N N . ARG A 1 72 ? 1.436 -8.249 6.842 1.00 85.19 72 ARG A N 1
ATOM 561 C CA . ARG A 1 72 ? 1.711 -9.643 7.210 1.00 85.19 72 ARG A CA 1
ATOM 562 C C . ARG A 1 72 ? 2.344 -9.753 8.590 1.00 85.19 72 ARG A C 1
ATOM 564 O O . ARG A 1 72 ? 1.909 -10.584 9.379 1.00 85.19 72 ARG A O 1
ATOM 571 N N . SER A 1 73 ? 3.377 -8.956 8.840 1.00 91.69 73 SER A N 1
ATOM 572 C CA . SER A 1 73 ? 4.185 -9.054 10.055 1.00 91.69 73 SER A CA 1
ATOM 573 C C . SER A 1 73 ? 3.547 -8.333 11.244 1.00 91.69 73 SER A C 1
ATOM 575 O O . SER A 1 73 ? 3.636 -8.823 12.365 1.00 91.69 73 SER A O 1
ATOM 577 N N . PHE A 1 74 ? 2.849 -7.216 11.008 1.00 92.69 74 PHE A N 1
ATOM 578 C CA . PHE A 1 74 ? 2.225 -6.413 12.065 1.00 92.69 74 PHE A CA 1
ATOM 579 C C . PHE A 1 74 ? 0.828 -5.933 11.639 1.00 92.69 74 PHE A C 1
ATOM 581 O O . PHE A 1 74 ? 0.595 -4.733 11.485 1.00 92.69 74 PHE A O 1
ATOM 588 N N . PRO A 1 75 ? -0.128 -6.857 11.430 1.00 91.81 75 PRO A N 1
ATOM 589 C CA . PRO A 1 75 ? -1.429 -6.513 10.870 1.00 91.81 75 PRO A CA 1
ATOM 590 C C . PRO A 1 75 ? -2.188 -5.486 11.716 1.00 91.81 75 PRO A C 1
ATOM 592 O O . PRO A 1 75 ? -2.735 -4.544 11.161 1.00 91.81 75 PRO A O 1
ATOM 595 N N . HIS A 1 76 ? -2.195 -5.633 13.045 1.00 93.94 76 HIS A N 1
ATOM 596 C CA . HIS A 1 76 ? -2.926 -4.724 13.937 1.00 93.94 76 HIS A CA 1
ATOM 597 C C . HIS A 1 76 ? -2.415 -3.280 13.816 1.00 93.94 76 HIS A C 1
ATOM 599 O O . HIS A 1 76 ? -3.191 -2.381 13.509 1.00 93.94 76 HIS A O 1
ATOM 605 N N . SER A 1 77 ? -1.093 -3.096 13.891 1.00 94.00 77 SER A N 1
ATOM 606 C CA . SER A 1 77 ? -0.427 -1.806 13.653 1.00 94.00 77 SER A CA 1
ATOM 607 C C . SER A 1 77 ? -0.751 -1.230 12.269 1.00 94.00 77 SER A C 1
ATOM 609 O O . SER A 1 77 ? -1.152 -0.076 12.149 1.00 94.00 77 SER A O 1
ATOM 611 N N . ALA A 1 78 ? -0.647 -2.046 11.214 1.00 94.62 78 ALA A N 1
ATOM 612 C CA . ALA A 1 78 ? -0.903 -1.605 9.845 1.00 94.62 78 ALA A CA 1
ATOM 613 C C . ALA A 1 78 ? -2.358 -1.153 9.621 1.00 94.62 78 ALA A C 1
ATOM 615 O O . ALA A 1 78 ? -2.591 -0.153 8.941 1.00 94.62 78 ALA A O 1
ATOM 616 N N . TYR A 1 79 ? -3.335 -1.877 10.176 1.00 94.44 79 TYR A N 1
ATOM 617 C CA . TYR A 1 79 ? -4.749 -1.519 10.056 1.00 94.44 79 TYR A CA 1
ATOM 618 C C . TYR A 1 79 ? -5.129 -0.319 10.926 1.00 94.44 79 TYR A C 1
ATOM 620 O O . TYR A 1 79 ? -5.932 0.490 10.471 1.00 94.44 79 TYR A O 1
ATOM 628 N N . ASN A 1 80 ? -4.544 -0.162 12.116 1.00 95.56 80 ASN A N 1
ATOM 629 C CA . ASN A 1 80 ? -4.751 1.036 12.934 1.00 95.56 80 ASN A CA 1
ATOM 630 C C . ASN A 1 80 ? -4.153 2.283 12.275 1.00 95.56 80 ASN A C 1
ATOM 632 O O . ASN A 1 80 ? -4.843 3.287 12.175 1.00 95.56 80 ASN A O 1
ATOM 636 N N . ALA A 1 81 ? -2.94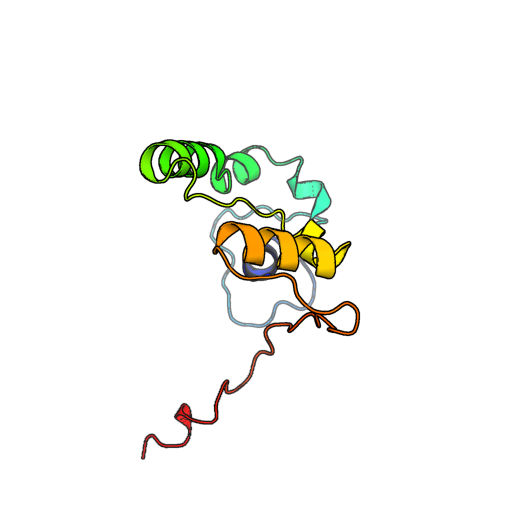1 2.205 11.713 1.00 94.94 81 ALA A N 1
ATOM 637 C CA . ALA A 1 81 ? -2.357 3.323 10.965 1.00 94.94 81 ALA A CA 1
ATOM 638 C C . ALA A 1 81 ? -3.230 3.737 9.763 1.00 94.94 81 ALA A C 1
ATOM 640 O O . ALA A 1 81 ? -3.383 4.919 9.464 1.00 94.94 81 ALA A O 1
ATOM 641 N N . LEU A 1 82 ? -3.847 2.763 9.083 1.00 95.12 82 LEU A N 1
ATOM 642 C CA . LEU A 1 82 ? -4.818 3.040 8.024 1.00 95.12 82 LEU A CA 1
ATOM 643 C C . LEU A 1 82 ? -6.113 3.663 8.572 1.00 95.12 82 LEU A C 1
ATOM 645 O O . LEU A 1 82 ? -6.660 4.564 7.941 1.00 95.12 82 LEU A O 1
ATOM 649 N N . ALA A 1 83 ? -6.622 3.179 9.707 1.00 95.38 83 ALA A N 1
ATOM 650 C CA . ALA A 1 83 ? -7.811 3.732 10.351 1.00 95.38 83 ALA A CA 1
ATOM 651 C C . ALA A 1 83 ? -7.585 5.194 10.756 1.00 95.38 83 ALA A C 1
ATOM 653 O O . ALA A 1 83 ? -8.391 6.046 10.391 1.00 95.38 83 ALA A O 1
ATOM 654 N N . GLU A 1 84 ? -6.452 5.486 11.394 1.00 95.88 84 GLU A N 1
ATOM 655 C CA . GLU A 1 84 ? -6.028 6.834 11.770 1.00 95.88 84 GLU A CA 1
ATOM 656 C C . GLU A 1 84 ? -5.964 7.758 10.549 1.00 95.88 84 GLU A C 1
ATOM 658 O O . GLU A 1 84 ? -6.570 8.829 10.554 1.00 95.88 84 GLU A O 1
ATOM 663 N N . HIS A 1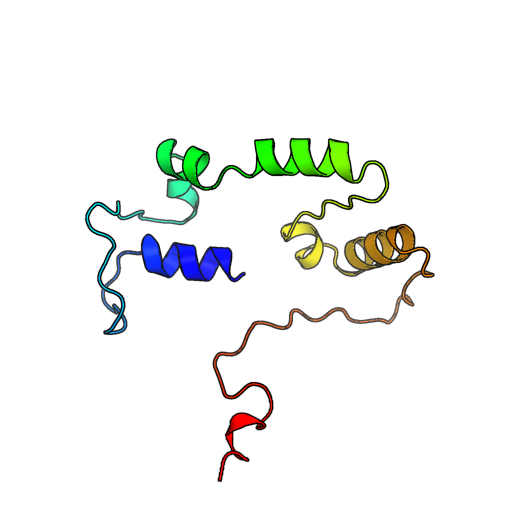 85 ? -5.334 7.310 9.455 1.00 96.25 85 HIS A N 1
ATOM 664 C CA . HIS A 1 85 ? -5.281 8.064 8.195 1.00 96.25 85 HIS A CA 1
ATOM 665 C C . HIS A 1 85 ? -6.672 8.375 7.621 1.00 96.25 85 HIS A C 1
ATOM 667 O O . HIS A 1 85 ? -6.884 9.412 6.996 1.00 96.25 85 HIS A O 1
ATOM 673 N N . LEU A 1 86 ? -7.638 7.479 7.827 1.00 96.12 86 LEU A N 1
ATOM 674 C CA . LEU A 1 86 ? -9.029 7.656 7.404 1.00 96.12 86 LEU A CA 1
ATOM 675 C C . LEU A 1 86 ? -9.877 8.459 8.409 1.00 96.12 86 LEU A C 1
ATOM 677 O O . LEU A 1 86 ? -11.059 8.685 8.146 1.00 96.12 86 LEU A O 1
ATOM 681 N N . GLY A 1 87 ? -9.311 8.881 9.544 1.00 96.31 87 GLY A N 1
ATOM 682 C CA . GLY A 1 87 ? -10.036 9.561 10.620 1.00 96.31 87 GLY A CA 1
ATOM 683 C C . GLY A 1 87 ? -10.971 8.638 11.410 1.00 96.31 87 GLY A C 1
ATOM 684 O O . GLY A 1 87 ? -11.966 9.093 11.975 1.00 96.31 87 GLY A O 1
ATOM 685 N N . ILE A 1 88 ? -10.685 7.336 11.420 1.00 95.88 88 ILE A N 1
ATOM 686 C CA . ILE A 1 88 ? -11.423 6.303 12.151 1.00 95.88 88 ILE A CA 1
ATOM 687 C C . ILE A 1 88 ? -10.633 5.947 13.419 1.00 95.88 88 ILE A C 1
ATOM 689 O O . ILE A 1 88 ? -9.407 5.991 13.432 1.00 95.88 88 ILE A O 1
ATOM 693 N N . GLY A 1 89 ? -11.336 5.593 14.497 1.00 94.56 89 GLY A N 1
ATOM 694 C CA . GLY A 1 89 ? -10.697 5.117 15.725 1.00 94.56 89 GLY A CA 1
ATOM 695 C C . GLY A 1 89 ? -10.021 3.749 15.572 1.00 94.56 89 GLY A C 1
ATOM 696 O O . GLY A 1 89 ? -10.335 2.977 14.664 1.00 94.56 89 GLY A O 1
ATOM 697 N N . ASP A 1 90 ? -9.129 3.443 16.511 1.00 95.75 90 ASP A N 1
ATOM 698 C CA . ASP A 1 90 ? -8.378 2.188 16.544 1.00 95.75 90 ASP A CA 1
ATOM 699 C C . ASP A 1 90 ? -9.269 0.946 16.646 1.00 95.75 90 ASP A C 1
ATOM 701 O O . ASP A 1 90 ? -10.303 0.922 17.325 1.00 95.75 90 ASP A O 1
ATOM 705 N N . PHE A 1 91 ? -8.808 -0.147 16.037 1.00 94.75 91 PHE A N 1
ATOM 706 C CA . PHE A 1 91 ? -9.426 -1.450 16.221 1.00 94.75 91 PHE A CA 1
ATOM 707 C C . PHE A 1 91 ? -9.135 -2.005 17.630 1.00 94.75 91 PHE A C 1
ATOM 709 O O . PHE A 1 91 ? -8.000 -1.922 18.113 1.00 94.75 91 PHE A O 1
ATOM 716 N N . PRO A 1 92 ? -10.115 -2.660 18.287 1.00 94.81 92 PRO A N 1
ATOM 717 C CA . PRO A 1 92 ? -9.902 -3.312 19.578 1.00 94.81 92 PRO A CA 1
ATOM 718 C C . PRO A 1 92 ? -8.754 -4.333 19.558 1.00 94.81 92 PRO A C 1
ATOM 720 O O . PRO A 1 92 ? -8.536 -5.024 18.563 1.00 94.81 92 PRO A O 1
ATOM 723 N N . LEU A 1 93 ? -8.064 -4.506 20.690 1.00 89.88 93 LEU A N 1
ATOM 724 C CA . LEU A 1 93 ? -6.917 -5.425 20.824 1.00 89.88 93 LEU A CA 1
ATOM 725 C C . LEU A 1 93 ? -7.252 -6.902 20.535 1.00 89.88 93 LEU A C 1
ATOM 727 O O . LEU A 1 93 ? -6.366 -7.681 20.204 1.00 89.88 93 LEU A O 1
ATOM 731 N N . GLY A 1 94 ? -8.524 -7.296 20.652 1.00 91.00 94 GLY A N 1
ATOM 732 C CA . GLY A 1 94 ? -8.989 -8.654 20.351 1.00 91.00 94 GLY A CA 1
ATOM 733 C C . GLY A 1 94 ? -9.326 -8.908 18.878 1.00 91.00 94 GLY A C 1
ATOM 734 O O . GLY A 1 94 ? -9.666 -10.038 18.526 1.00 91.00 94 GLY A O 1
ATOM 735 N N . VAL A 1 95 ? -9.273 -7.885 18.016 1.00 92.31 95 VAL A N 1
ATOM 736 C CA . VAL A 1 95 ? -9.587 -8.042 16.590 1.00 92.31 95 VAL A CA 1
ATOM 737 C C . VAL A 1 95 ? -8.510 -8.877 15.905 1.00 92.31 95 VAL A C 1
ATOM 739 O O . VAL A 1 95 ? -7.319 -8.577 15.973 1.00 92.31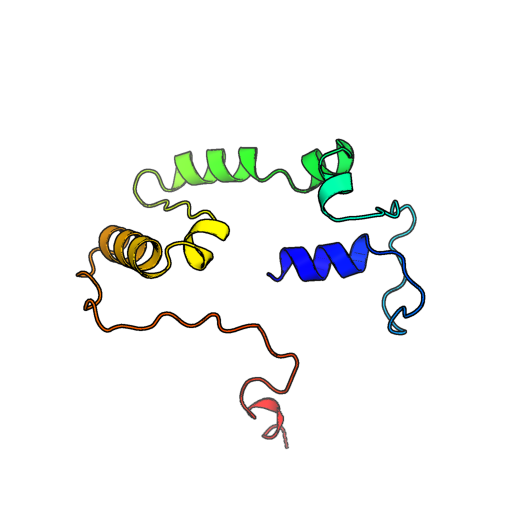 95 VAL A O 1
ATOM 742 N N . GLN A 1 96 ? -8.947 -9.919 15.199 1.00 90.06 96 GLN A N 1
ATOM 743 C CA . GLN A 1 96 ? -8.076 -10.759 14.388 1.00 90.06 96 GLN A CA 1
ATOM 744 C C . GLN A 1 96 ? -8.139 -10.342 12.920 1.00 90.06 96 GLN A C 1
ATOM 746 O O . GLN A 1 96 ? -9.198 -10.322 12.294 1.00 90.06 96 GLN A O 1
ATOM 751 N N . PHE A 1 97 ? -6.973 -10.059 12.348 1.00 87.62 97 PHE A N 1
ATOM 752 C CA . PHE A 1 97 ? -6.827 -9.687 10.946 1.00 87.62 97 PHE A CA 1
ATOM 753 C C . PHE A 1 97 ? -6.320 -10.880 10.138 1.00 87.62 97 PHE A C 1
ATOM 755 O O . PHE A 1 97 ? -5.119 -11.137 10.044 1.00 87.62 97 PHE A O 1
ATOM 762 N N . HIS A 1 98 ? -7.245 -11.639 9.559 1.00 81.44 98 HIS A N 1
ATOM 763 C CA . HIS A 1 98 ? -6.891 -12.800 8.750 1.00 81.44 98 HIS A CA 1
ATOM 764 C C . HIS A 1 98 ? -6.411 -12.407 7.350 1.00 81.44 98 HIS A C 1
ATOM 766 O O . HIS A 1 98 ? -6.914 -11.478 6.715 1.00 81.44 98 HIS A O 1
ATOM 772 N N . ARG A 1 99 ? -5.470 -13.190 6.814 1.00 70.69 99 ARG A N 1
ATOM 773 C CA . ARG A 1 99 ? -5.053 -13.082 5.416 1.00 70.69 99 ARG A CA 1
ATOM 774 C C . ARG A 1 99 ? -6.070 -13.789 4.524 1.00 70.69 99 ARG A C 1
ATOM 776 O O . ARG A 1 99 ? -5.997 -14.998 4.312 1.00 70.69 99 ARG A O 1
ATOM 783 N N . TYR A 1 100 ? -6.997 -13.028 3.956 1.00 64.44 100 TYR A N 1
ATOM 784 C CA . TYR A 1 100 ? -7.902 -13.548 2.935 1.00 64.44 100 TYR A CA 1
ATOM 785 C C . TYR A 1 100 ? -7.153 -13.674 1.606 1.00 64.44 100 TYR A C 1
ATOM 787 O O . TYR A 1 100 ? -7.014 -12.721 0.840 1.00 64.44 100 TYR A O 1
ATOM 795 N N . ASN A 1 101 ? -6.627 -14.867 1.328 1.00 57.03 101 ASN A N 1
ATOM 796 C CA . ASN A 1 101 ? -6.099 -15.168 0.003 1.00 57.03 101 ASN A CA 1
ATOM 797 C C . ASN A 1 101 ? -7.236 -15.102 -1.022 1.00 57.03 101 ASN A C 1
ATOM 799 O O . ASN A 1 101 ? -8.350 -15.564 -0.773 1.00 57.03 101 ASN A O 1
ATOM 803 N N . SER A 1 102 ? -6.947 -14.574 -2.210 1.00 53.84 102 SER A N 1
ATOM 804 C CA . SER A 1 102 ? -7.861 -14.693 -3.340 1.00 53.84 102 SER A CA 1
ATOM 805 C C . SER A 1 102 ? -7.995 -16.173 -3.712 1.00 53.84 102 SER A C 1
ATOM 807 O O . SER A 1 102 ? -7.143 -16.701 -4.424 1.00 53.84 102 SER A O 1
ATOM 809 N N . ARG A 1 103 ? -9.041 -16.856 -3.234 1.00 48.53 103 ARG A N 1
ATOM 810 C CA . ARG A 1 103 ? -9.429 -18.158 -3.787 1.00 48.53 103 ARG A CA 1
ATOM 811 C C . ARG A 1 103 ? -9.846 -17.957 -5.247 1.00 48.53 103 ARG A C 1
ATOM 813 O O . ARG A 1 103 ? -10.584 -17.022 -5.561 1.00 48.53 103 ARG A O 1
ATOM 820 N N . LEU A 1 104 ? -9.342 -18.810 -6.135 1.00 46.56 104 LEU A N 1
ATOM 821 C CA . LEU A 1 104 ? -9.884 -18.965 -7.483 1.00 46.56 104 LEU A CA 1
ATOM 822 C C . LEU A 1 104 ? -11.162 -19.803 -7.360 1.00 46.56 104 LEU A C 1
ATOM 824 O O . LEU A 1 104 ? -11.115 -20.904 -6.822 1.00 46.56 104 LEU A O 1
ATOM 828 N N . GLY A 1 105 ? -12.299 -19.249 -7.775 1.00 53.12 105 GLY A N 1
ATOM 829 C CA . GLY A 1 105 ? -13.615 -19.883 -7.680 1.00 53.12 105 GLY A CA 1
ATOM 830 C C . GLY A 1 105 ? -14.753 -18.859 -7.808 1.00 53.12 105 GLY A C 1
ATOM 831 O O . GLY A 1 105 ? -14.482 -17.655 -7.722 1.00 53.12 105 GLY A O 1
ATOM 832 N N . PRO A 1 106 ? -16.007 -19.300 -8.034 1.00 40.22 106 PRO A N 1
ATOM 833 C CA . PRO A 1 106 ? -17.151 -18.411 -8.237 1.00 40.22 106 PRO A CA 1
ATOM 834 C C . PRO A 1 106 ? -17.330 -17.528 -7.002 1.00 40.22 106 PRO A C 1
ATOM 836 O O . PRO A 1 106 ? -17.596 -18.016 -5.907 1.00 40.22 106 PRO A O 1
ATOM 839 N N . ARG A 1 107 ? -17.111 -16.221 -7.165 1.00 51.59 107 ARG A N 1
ATOM 840 C CA . ARG A 1 107 ? -16.799 -15.323 -6.045 1.00 51.59 107 ARG A CA 1
ATOM 841 C C . ARG A 1 107 ? -18.003 -14.980 -5.160 1.00 51.59 107 ARG A C 1
ATOM 843 O O . ARG A 1 107 ? -17.805 -14.441 -4.079 1.00 51.59 107 ARG A O 1
ATOM 850 N N . THR A 1 108 ? -19.221 -15.277 -5.606 1.00 46.19 108 THR A N 1
ATOM 851 C CA . THR A 1 108 ? -20.460 -14.814 -4.955 1.00 46.19 108 THR A CA 1
ATOM 852 C C . THR A 1 108 ? -21.710 -15.627 -5.327 1.00 46.19 108 THR A C 1
ATOM 854 O O . THR A 1 108 ? -22.809 -15.240 -4.951 1.00 46.19 108 THR A O 1
ATOM 857 N N . GLY A 1 109 ? -21.606 -16.694 -6.132 1.00 42.44 109 GLY A N 1
ATOM 858 C CA . GLY A 1 109 ? -22.789 -17.331 -6.743 1.00 42.44 109 GLY A CA 1
ATOM 859 C C . GLY A 1 109 ? -23.579 -16.423 -7.708 1.00 42.44 109 GLY A C 1
ATOM 860 O O . GLY A 1 109 ? -24.490 -16.897 -8.371 1.00 42.44 109 GLY A O 1
ATOM 861 N N . LEU A 1 110 ? -23.202 -15.145 -7.869 1.00 42.16 110 LEU A N 1
ATOM 862 C CA . LEU A 1 110 ? -23.937 -14.167 -8.684 1.00 42.16 110 LEU A CA 1
ATOM 863 C C . LEU A 1 110 ? -23.872 -14.448 -10.193 1.00 42.16 110 LEU A C 1
ATOM 865 O O . LEU A 1 110 ? -24.682 -13.918 -10.941 1.00 42.16 110 LEU A O 1
ATOM 869 N N . CYS A 1 111 ? -22.954 -15.303 -10.649 1.00 42.94 111 CYS A N 1
ATOM 870 C CA . CYS A 1 111 ? -22.911 -15.766 -12.041 1.00 42.94 111 CYS A CA 1
ATOM 871 C C . CYS A 1 111 ? -23.769 -17.020 -12.292 1.00 42.94 111 CYS A C 1
ATOM 873 O O . CYS A 1 111 ? -23.843 -17.463 -13.431 1.00 42.94 111 CYS A O 1
ATOM 875 N N . ALA A 1 112 ? -24.405 -17.595 -11.263 1.00 40.75 112 ALA A N 1
ATOM 876 C CA . ALA A 1 112 ? -25.349 -18.708 -11.414 1.00 40.75 112 ALA A CA 1
ATOM 877 C C . ALA A 1 112 ? -26.803 -18.241 -11.635 1.00 40.75 112 ALA A C 1
ATOM 879 O O . ALA A 1 112 ? -27.673 -19.074 -11.858 1.00 40.75 112 ALA A O 1
ATOM 880 N N . ASN A 1 113 ? -27.057 -16.925 -11.607 1.00 38.19 113 ASN A N 1
ATOM 881 C CA . ASN A 1 113 ? -28.384 -16.330 -11.825 1.00 38.19 113 ASN A CA 1
ATOM 882 C C . ASN A 1 113 ? -28.543 -15.655 -13.199 1.00 38.19 113 ASN A C 1
ATOM 884 O O . ASN A 1 113 ? -29.501 -14.916 -13.407 1.00 38.19 113 ASN A O 1
ATOM 888 N N . ALA A 1 114 ? -27.626 -15.888 -14.139 1.00 38.28 114 ALA A N 1
ATOM 889 C CA . ALA A 1 114 ? -27.854 -15.553 -15.542 1.00 38.28 114 ALA A CA 1
ATOM 890 C C . ALA A 1 114 ? -28.551 -16.745 -16.218 1.00 38.28 114 ALA A C 1
ATOM 892 O O . ALA A 1 114 ? -27.906 -17.548 -16.890 1.00 38.28 114 ALA A O 1
ATOM 893 N N . THR A 1 115 ? -29.844 -16.904 -15.937 1.00 42.91 115 THR A N 1
ATOM 894 C CA . THR A 1 115 ? -30.773 -17.576 -16.861 1.00 42.91 115 THR A CA 1
ATOM 895 C C . THR A 1 115 ? -30.974 -16.725 -18.098 1.00 42.91 115 THR A C 1
ATOM 897 O O . THR A 1 115 ? -31.151 -15.498 -17.910 1.00 42.91 115 THR A O 1
#

pLDDT: mean 73.29, std 19.66, range [38.19, 97.81]

Sequence (115 aa):
SRFEKAFFQDHQCGPGEAVGTSKPKGGRCHRSIASVLDDPELLDRYSVAQDLVAMSQLFGERLFVLHQEHLRSFPHSAYNALAEHLGIGDFPLGVQFHRYNSRLGPRTGLCANAT

Organism: NCBI:txid1333877

Secondary structure (DSSP, 8-state):
-HHHHHHHHHHB--TT--TT----TTPPPBSSSGGGTT-HHHHHHT--HHHHHHHHHHHGGG-----HHHHHH-HHHHHHHHHHHTTPPPPPTT---------SS-SSSGGG---